Protein AF-A0A5S3YLE7-F1 (afdb_monomer_lite)

Foldseek 3Di:
DDDDPPPVVVVQVLQVQVVVQLLVVQLAADPVRARPVHVLSVLSVQAAEHEDADPVVCVVDVAWADLLRYIYGHPVNSCVQDVDSDDPDDDPSCVVVSVVSSVRSVCNVVVVNVPDPPPPPPDD

Secondary structure (DSSP, 8-state):
--PPPPHHHHHHHHHHHHHHHHHHHHHSB-TTSSBTTTHHHHHHTT--EEEE--HHHHTT-SSEEE-SS-EEEEHHHHHHH-S-S--SS--GGGHHHHHHHHHHHHHHHTTGGG-PPP-PPPP-

Radius of gyration: 16.99 Å; chains: 1; bounding box: 46×51×45 Å

Sequence (124 aa):
LGEKPPARLNEQLSWNLPLQKLRSYIIQSDDLGLPRFGILSVLARRTPFHLYDHKALVGLCSTAFTDGIQIFVNTEFFKSQIPSAHIERINSYHHSMILILLHELSHILFRHHTRMPPQAPPLL

Structure (mmCIF, N/CA/C/O backbone):
data_AF-A0A5S3YLE7-F1
#
_entry.id   AF-A0A5S3YLE7-F1
#
loop_
_atom_site.group_PDB
_atom_site.id
_atom_site.type_symbol
_atom_site.label_atom_id
_atom_site.label_alt_id
_atom_site.label_comp_id
_atom_site.label_asym_id
_atom_site.label_entity_id
_atom_site.label_seq_id
_atom_site.pdbx_PDB_ins_code
_atom_site.Cartn_x
_atom_site.Cartn_y
_atom_site.Cartn_z
_atom_site.occupancy
_atom_site.B_iso_or_equiv
_atom_site.auth_seq_id
_atom_site.auth_comp_id
_atom_site.auth_asym_id
_atom_site.auth_atom_id
_atom_site.pdbx_PD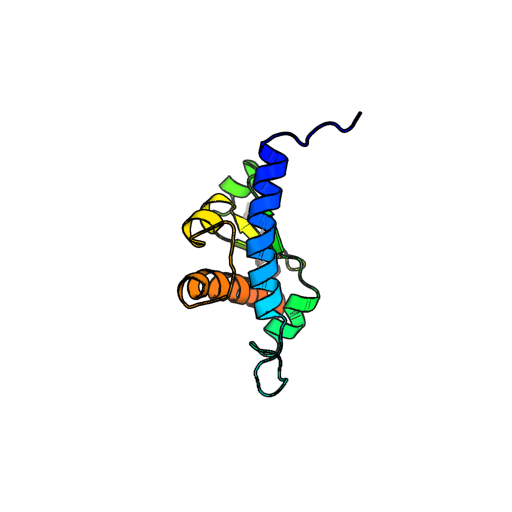B_model_num
ATOM 1 N N . LEU A 1 1 ? -33.601 16.209 -4.686 1.00 39.41 1 LEU A N 1
ATOM 2 C CA . LEU A 1 1 ? -33.220 16.454 -3.278 1.00 39.41 1 LEU A CA 1
ATOM 3 C C . LEU A 1 1 ? -31.967 15.634 -3.007 1.00 39.41 1 LEU A C 1
ATOM 5 O O . LEU A 1 1 ? -32.069 14.451 -2.730 1.00 39.41 1 LEU A O 1
ATOM 9 N N . GLY A 1 2 ? -30.795 16.217 -3.274 1.00 50.81 2 GLY A N 1
ATOM 10 C CA . GLY A 1 2 ? -29.515 15.540 -3.075 1.00 50.81 2 GLY A CA 1
ATOM 11 C C . GLY A 1 2 ? -29.149 15.611 -1.603 1.00 50.81 2 GLY A C 1
ATOM 12 O O . GLY A 1 2 ? -28.723 16.666 -1.136 1.00 50.81 2 GLY A O 1
ATOM 13 N N . GLU A 1 3 ? -29.368 14.526 -0.867 1.00 50.88 3 GLU A N 1
ATOM 14 C CA . GLU A 1 3 ? -28.863 14.430 0.497 1.00 50.88 3 GLU A CA 1
ATOM 15 C C . GLU A 1 3 ? -27.338 14.519 0.456 1.00 50.88 3 GLU A C 1
ATOM 17 O O . GLU A 1 3 ? -26.653 13.744 -0.216 1.00 50.88 3 GLU A O 1
ATOM 22 N N . LYS A 1 4 ? -26.803 15.528 1.143 1.00 52.09 4 LYS A N 1
ATOM 23 C CA . LYS A 1 4 ? -25.365 15.686 1.327 1.00 52.09 4 LYS A CA 1
ATOM 24 C C . LYS A 1 4 ? -24.887 14.455 2.109 1.00 52.09 4 LYS A C 1
ATOM 26 O O . LYS A 1 4 ? -25.477 14.176 3.155 1.00 52.09 4 LYS A O 1
ATOM 31 N N . PRO A 1 5 ? -23.853 13.725 1.649 1.00 55.84 5 PRO A N 1
ATOM 32 C CA . PRO A 1 5 ? -23.367 12.561 2.375 1.00 55.84 5 PRO A CA 1
ATOM 33 C C . PRO A 1 5 ? -23.035 12.969 3.814 1.00 55.84 5 PRO A C 1
ATOM 35 O O . PRO A 1 5 ? -22.500 14.071 4.013 1.00 55.84 5 PRO A O 1
ATOM 38 N N . PRO A 1 6 ? -23.340 12.132 4.818 1.00 65.12 6 PRO A N 1
ATOM 39 C CA . PRO A 1 6 ? -23.023 12.448 6.203 1.00 65.12 6 PRO A CA 1
ATOM 40 C C . PRO A 1 6 ? -21.523 12.743 6.332 1.00 65.12 6 PRO A C 1
ATOM 42 O O . PRO A 1 6 ? -20.706 12.156 5.625 1.00 65.12 6 PRO A O 1
ATOM 45 N N . ALA A 1 7 ? -21.149 13.663 7.227 1.00 62.69 7 ALA A N 1
ATOM 46 C CA . ALA A 1 7 ? -19.783 14.197 7.336 1.00 62.69 7 ALA A CA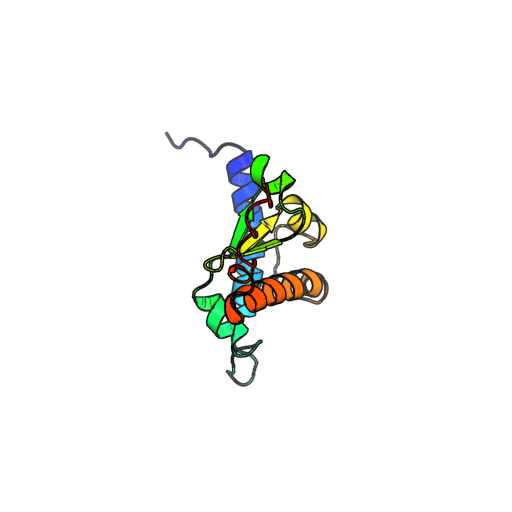 1
ATOM 47 C C . ALA A 1 7 ? -18.691 13.107 7.377 1.00 62.69 7 ALA A C 1
ATOM 49 O O . ALA A 1 7 ? -17.641 13.258 6.757 1.00 62.69 7 ALA A O 1
ATOM 50 N N . ARG A 1 8 ? -18.995 11.970 8.013 1.00 64.00 8 ARG A N 1
ATOM 51 C CA . ARG A 1 8 ? -18.127 10.788 8.095 1.00 64.00 8 ARG A CA 1
ATOM 52 C C . ARG A 1 8 ? -17.846 10.130 6.737 1.00 64.00 8 ARG A C 1
ATOM 54 O O . ARG A 1 8 ? -16.716 9.735 6.477 1.00 64.00 8 ARG A O 1
ATOM 61 N N . LEU A 1 9 ? -18.845 10.053 5.854 1.00 61.03 9 LEU A N 1
ATOM 62 C CA . LEU A 1 9 ? -18.674 9.539 4.489 1.00 61.03 9 LEU A CA 1
ATOM 63 C C . LEU A 1 9 ? -17.771 10.469 3.666 1.00 61.03 9 LEU A C 1
ATOM 65 O O . LEU A 1 9 ? -16.900 9.991 2.946 1.00 61.03 9 LEU A O 1
ATOM 69 N N . ASN A 1 10 ? -17.917 11.790 3.817 1.00 61.81 10 ASN A N 1
ATOM 70 C CA . ASN A 1 10 ? -17.057 12.758 3.124 1.00 61.81 10 ASN A CA 1
ATOM 71 C C . ASN A 1 10 ? -15.599 12.704 3.602 1.00 61.81 10 ASN A C 1
ATOM 73 O O . ASN A 1 10 ? -14.687 12.823 2.786 1.00 61.81 10 ASN A O 1
ATOM 77 N N . GLU A 1 11 ? -15.365 12.492 4.898 1.00 68.06 11 GLU A N 1
ATOM 78 C CA . GLU A 1 11 ? -14.013 12.325 5.439 1.00 68.06 11 GLU A CA 1
ATOM 79 C C . GLU A 1 11 ? -13.369 11.012 4.970 1.00 68.06 11 GLU A C 1
ATOM 81 O O . GLU A 1 11 ? -12.215 10.983 4.555 1.00 68.06 11 GLU A O 1
ATOM 86 N N . GLN A 1 12 ? -14.118 9.911 4.954 1.00 67.75 12 GLN A N 1
ATOM 87 C CA . GLN A 1 12 ? -13.589 8.643 4.456 1.00 67.75 12 GLN A CA 1
ATOM 88 C C . GLN A 1 12 ? -13.264 8.712 2.952 1.00 67.75 12 GLN A C 1
ATOM 90 O O . GLN A 1 12 ? -12.243 8.188 2.502 1.00 67.75 12 GLN A O 1
ATOM 95 N N . LEU A 1 13 ? -14.093 9.410 2.168 1.00 71.88 13 LEU A N 1
ATOM 96 C CA . LEU A 1 13 ? -13.833 9.673 0.750 1.00 71.88 13 LEU A CA 1
ATOM 97 C C . LEU A 1 13 ? -12.580 10.534 0.534 1.00 71.88 13 LEU A C 1
ATOM 99 O O . LEU A 1 13 ? -11.833 10.270 -0.410 1.00 71.88 13 LEU A O 1
ATOM 103 N N . SER A 1 14 ? -12.312 11.519 1.399 1.00 81.38 14 SER A N 1
ATOM 104 C CA . SER A 1 14 ? -11.138 12.388 1.253 1.00 81.38 14 SER A CA 1
ATOM 105 C C . SER A 1 14 ? -9.825 11.640 1.486 1.00 81.38 14 SER A C 1
ATOM 107 O O . SER A 1 14 ? -8.875 11.849 0.736 1.00 81.38 14 SER A O 1
ATOM 109 N N . TRP A 1 15 ? -9.779 10.703 2.438 1.00 89.81 15 TRP A N 1
ATOM 110 C CA . TRP A 1 15 ? -8.580 9.902 2.722 1.00 89.81 15 TRP A CA 1
ATOM 111 C C . TRP A 1 15 ? -8.378 8.710 1.778 1.00 89.81 15 TRP A C 1
ATOM 113 O O . TRP A 1 15 ? -7.246 8.257 1.587 1.00 89.81 15 TRP A O 1
ATOM 123 N N . ASN A 1 16 ? -9.435 8.258 1.097 1.00 89.81 16 ASN A N 1
ATOM 124 C CA . ASN A 1 16 ? -9.305 7.266 0.029 1.00 89.81 16 ASN A CA 1
ATOM 125 C C . ASN A 1 16 ? -8.476 7.790 -1.156 1.00 89.81 16 ASN A C 1
ATOM 127 O O . ASN A 1 16 ? -7.743 7.016 -1.770 1.00 89.81 16 ASN A O 1
ATOM 131 N N . LEU A 1 17 ? -8.544 9.088 -1.474 1.00 92.19 17 LEU A N 1
ATOM 132 C CA . LEU A 1 17 ? -7.790 9.678 -2.588 1.00 92.19 17 LEU A CA 1
ATOM 133 C C . LEU A 1 17 ? -6.262 9.523 -2.425 1.00 92.19 17 LEU A C 1
ATOM 135 O O . LEU A 1 17 ? -5.630 8.996 -3.345 1.00 92.19 17 LEU A O 1
ATOM 139 N N . PRO A 1 18 ? -5.645 9.903 -1.287 1.00 94.81 18 PRO A N 1
ATOM 140 C CA . PRO A 1 18 ? -4.254 9.581 -0.982 1.00 94.81 18 PRO A CA 1
ATOM 141 C C . PRO A 1 18 ? -3.908 8.102 -1.145 1.00 94.81 18 PRO A C 1
ATOM 143 O O . PRO A 1 18 ? -2.920 7.780 -1.803 1.00 94.81 18 PRO A O 1
ATOM 146 N N . LEU A 1 19 ? -4.726 7.195 -0.599 1.00 96.25 19 LEU A N 1
ATOM 147 C CA . LEU A 1 19 ? -4.464 5.758 -0.688 1.00 96.25 19 LEU A CA 1
ATOM 148 C C . LEU A 1 19 ? -4.455 5.284 -2.148 1.00 96.25 19 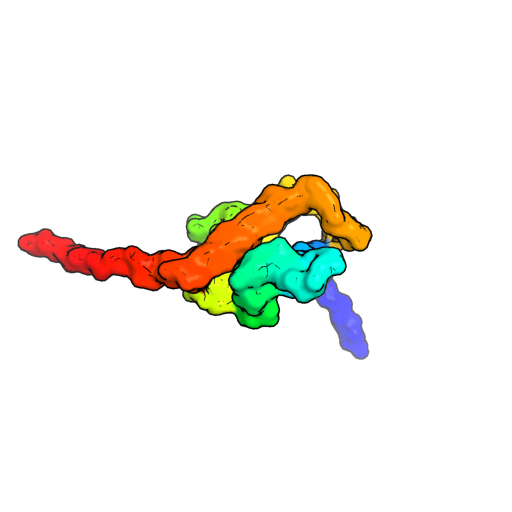LEU A C 1
ATOM 150 O O . LEU A 1 19 ? -3.553 4.553 -2.561 1.00 96.25 19 LEU A O 1
ATOM 154 N N . GLN A 1 20 ? -5.403 5.757 -2.960 1.00 95.38 20 GLN A N 1
ATOM 155 C CA . GLN A 1 20 ? -5.432 5.445 -4.389 1.00 95.38 20 GLN A CA 1
ATOM 156 C C . GLN A 1 20 ? -4.259 6.070 -5.155 1.00 95.38 20 GLN A C 1
ATOM 158 O O . GLN A 1 20 ? -3.761 5.452 -6.099 1.00 95.38 20 GLN A O 1
ATOM 163 N N . LYS A 1 21 ? -3.757 7.244 -4.748 1.00 95.81 21 LYS A N 1
ATOM 164 C CA . LYS A 1 21 ? -2.531 7.830 -5.320 1.00 95.81 21 LYS A CA 1
ATOM 165 C C . LYS A 1 21 ? -1.299 6.976 -5.019 1.00 95.81 21 LYS A C 1
ATOM 167 O O . LYS A 1 21 ? -0.518 6.714 -5.931 1.00 95.81 21 LYS A O 1
ATOM 172 N N . LEU A 1 22 ? -1.155 6.479 -3.789 1.00 97.25 22 LEU A N 1
ATOM 173 C CA . LEU A 1 22 ? -0.067 5.562 -3.427 1.00 97.25 22 LEU A CA 1
ATOM 174 C C . LEU A 1 22 ? -0.158 4.248 -4.206 1.00 97.25 22 LEU A C 1
ATOM 176 O O . LEU A 1 22 ? 0.832 3.805 -4.785 1.00 97.25 22 LEU A O 1
ATOM 180 N N . ARG A 1 23 ? -1.357 3.662 -4.302 1.00 97.19 23 ARG A N 1
ATOM 181 C CA . ARG A 1 23 ? -1.596 2.468 -5.125 1.00 97.19 23 ARG A CA 1
ATOM 182 C C . ARG A 1 23 ? -1.235 2.714 -6.591 1.00 97.19 23 ARG A C 1
ATOM 184 O O . ARG A 1 23 ? -0.556 1.893 -7.200 1.00 97.19 23 ARG A O 1
ATOM 191 N N . SER A 1 24 ? -1.647 3.851 -7.149 1.00 97.00 24 SER A N 1
ATOM 192 C CA . SER A 1 24 ? -1.337 4.224 -8.535 1.00 97.00 24 SER A CA 1
ATOM 193 C C . SER A 1 24 ? 0.169 4.343 -8.759 1.00 97.00 24 SER A C 1
ATOM 195 O O . SER A 1 24 ? 0.685 3.797 -9.729 1.00 97.00 24 SER A O 1
ATOM 197 N N . TYR A 1 25 ? 0.887 4.975 -7.828 1.00 96.88 25 TYR A N 1
ATOM 198 C CA . TYR A 1 25 ? 2.346 5.063 -7.865 1.00 96.88 25 TYR A CA 1
ATOM 199 C C . TYR A 1 25 ? 3.022 3.684 -7.837 1.00 96.88 25 TYR A C 1
ATOM 201 O O . TYR A 1 25 ? 3.959 3.446 -8.598 1.00 96.88 25 TYR A O 1
ATOM 209 N N . ILE A 1 26 ? 2.521 2.758 -7.010 1.00 98.00 26 ILE A N 1
ATOM 210 C CA . ILE A 1 26 ? 3.015 1.373 -6.944 1.00 98.00 26 ILE A CA 1
ATOM 211 C C . ILE A 1 26 ? 2.768 0.622 -8.261 1.00 98.00 26 ILE A C 1
ATOM 213 O O . ILE A 1 26 ? 3.620 -0.156 -8.684 1.00 98.00 26 ILE A O 1
ATOM 217 N N . ILE A 1 27 ? 1.625 0.834 -8.918 1.00 97.81 27 ILE A N 1
ATOM 218 C CA . ILE A 1 27 ? 1.235 0.141 -10.161 1.00 97.81 27 ILE A CA 1
ATOM 219 C C . ILE A 1 27 ? 2.025 0.618 -11.389 1.00 97.81 27 ILE A C 1
ATOM 221 O O . ILE A 1 27 ? 2.237 -0.163 -12.325 1.00 97.81 27 ILE A O 1
ATOM 225 N N . GLN A 1 28 ? 2.394 1.898 -11.411 1.00 96.38 28 GLN A N 1
ATOM 226 C CA . GLN A 1 28 ? 3.058 2.542 -12.542 1.00 96.38 28 GLN A CA 1
ATOM 227 C C . GLN A 1 28 ? 4.423 1.922 -12.855 1.00 96.38 28 GLN A C 1
ATOM 229 O O . GLN A 1 28 ? 5.074 1.314 -12.001 1.00 96.38 28 GLN A O 1
ATOM 234 N N . SER A 1 29 ? 4.861 2.102 -14.099 1.00 95.75 29 SER A N 1
ATOM 235 C CA . SER A 1 29 ? 6.224 1.774 -14.497 1.00 95.75 29 SER A CA 1
ATOM 236 C C . SER A 1 29 ? 7.238 2.798 -13.972 1.00 95.75 29 SER A C 1
ATOM 238 O O . SER A 1 29 ? 6.871 3.910 -13.577 1.00 95.75 29 SER A O 1
ATOM 240 N N . ASP A 1 30 ? 8.506 2.404 -13.944 1.00 92.88 30 ASP A N 1
ATOM 241 C CA . ASP A 1 30 ? 9.657 3.293 -13.827 1.00 92.88 30 ASP A CA 1
ATOM 242 C C . ASP A 1 30 ? 9.982 3.983 -15.167 1.00 92.88 30 ASP A C 1
ATOM 244 O O . ASP A 1 30 ? 9.260 3.833 -16.158 1.00 92.88 30 ASP A O 1
ATOM 248 N N . ASP A 1 31 ? 11.075 4.746 -15.191 1.00 93.81 31 ASP A N 1
ATOM 249 C CA . ASP A 1 31 ? 11.503 5.525 -16.360 1.00 93.81 31 ASP A CA 1
ATOM 250 C C . ASP A 1 31 ? 11.970 4.642 -17.537 1.00 93.81 31 ASP A C 1
ATOM 252 O O . ASP A 1 31 ? 12.070 5.119 -18.665 1.00 93.81 31 ASP A O 1
ATOM 256 N N . LEU A 1 32 ? 12.215 3.348 -17.298 1.00 94.44 32 LEU A N 1
ATOM 257 C CA . LEU A 1 32 ? 12.559 2.350 -18.316 1.00 94.44 32 LEU A CA 1
ATOM 258 C C . LEU A 1 32 ? 11.326 1.575 -18.812 1.00 94.44 32 LEU A C 1
ATOM 260 O O . LEU A 1 32 ? 11.448 0.664 -19.630 1.00 94.44 32 LEU A O 1
ATOM 264 N N . GLY A 1 33 ? 10.130 1.912 -18.321 1.00 94.81 33 GLY A N 1
ATOM 265 C CA . GLY A 1 33 ? 8.885 1.233 -18.669 1.00 94.81 33 GLY A CA 1
ATOM 266 C C . GLY A 1 33 ? 8.658 -0.085 -17.920 1.00 94.81 33 GLY A C 1
ATOM 267 O O . GLY A 1 33 ? 7.626 -0.729 -18.134 1.00 94.81 33 GLY A O 1
ATOM 268 N N . LEU A 1 34 ? 9.548 -0.468 -17.000 1.00 96.38 34 LEU A N 1
ATOM 269 C CA . LEU A 1 34 ? 9.421 -1.682 -16.196 1.00 96.38 34 LEU A CA 1
ATOM 270 C C . LEU A 1 34 ? 8.512 -1.441 -14.985 1.00 96.38 34 LEU A C 1
ATOM 272 O O . LEU A 1 34 ? 8.443 -0.322 -14.486 1.00 96.38 34 LEU A O 1
ATOM 276 N N . PRO A 1 35 ? 7.799 -2.457 -14.465 1.00 97.69 35 PRO A N 1
ATOM 277 C CA . PRO A 1 35 ? 7.005 -2.287 -13.250 1.00 97.69 35 PRO A CA 1
ATOM 278 C C . PRO A 1 35 ? 7.882 -1.796 -12.085 1.00 97.69 35 PRO A C 1
ATOM 280 O O . PRO A 1 35 ? 8.843 -2.474 -11.723 1.00 97.69 35 PRO A O 1
ATOM 283 N N . ARG A 1 36 ? 7.529 -0.652 -11.478 1.00 96.50 36 ARG A N 1
ATOM 284 C CA . ARG A 1 36 ? 8.366 0.078 -10.499 1.00 96.50 36 ARG A CA 1
ATOM 285 C C . ARG A 1 36 ? 8.898 -0.779 -9.347 1.00 96.50 36 ARG A C 1
ATOM 287 O O . ARG A 1 36 ? 10.005 -0.561 -8.873 1.00 96.50 36 ARG A O 1
ATOM 294 N N . PHE A 1 37 ? 8.106 -1.748 -8.899 1.00 97.38 37 PHE A N 1
ATOM 295 C CA . PHE A 1 37 ? 8.432 -2.701 -7.836 1.00 97.38 37 PHE A CA 1
ATOM 296 C C . PHE A 1 37 ? 8.323 -4.155 -8.328 1.00 97.38 37 PHE A C 1
ATOM 298 O O . PHE A 1 37 ? 7.922 -5.058 -7.589 1.00 97.38 37 PHE A O 1
ATOM 305 N N . GLY A 1 38 ? 8.635 -4.391 -9.607 1.00 96.81 38 GLY A N 1
ATOM 306 C CA . GLY A 1 38 ? 8.649 -5.715 -10.225 1.00 96.81 38 GLY A CA 1
ATOM 307 C C . GLY A 1 38 ? 7.307 -6.443 -10.111 1.00 96.81 38 GLY A C 1
ATOM 308 O O . GLY A 1 38 ? 6.247 -5.909 -10.446 1.00 96.81 38 GLY A O 1
ATOM 309 N N . ILE A 1 39 ? 7.339 -7.685 -9.621 1.00 97.31 39 ILE A N 1
ATOM 310 C CA . ILE A 1 39 ? 6.139 -8.525 -9.501 1.00 97.31 39 ILE A CA 1
ATOM 311 C C . ILE A 1 39 ? 5.081 -7.932 -8.556 1.00 97.31 39 ILE A C 1
ATOM 313 O O . ILE A 1 39 ? 3.886 -8.137 -8.773 1.00 97.31 39 ILE A O 1
ATOM 317 N N . LEU A 1 40 ? 5.484 -7.148 -7.549 1.00 97.94 40 LEU A N 1
ATOM 318 C CA . LEU A 1 40 ? 4.550 -6.525 -6.607 1.00 97.94 40 LEU A CA 1
ATOM 319 C C . LEU A 1 40 ? 3.719 -5.428 -7.284 1.00 97.94 40 LEU A C 1
ATOM 321 O O . LEU A 1 40 ? 2.517 -5.343 -7.040 1.00 97.94 40 LEU A O 1
ATOM 325 N N . SER A 1 41 ? 4.306 -4.660 -8.208 1.00 98.25 41 SER A N 1
ATOM 326 C CA . SER A 1 41 ? 3.563 -3.706 -9.047 1.00 98.25 41 SER A CA 1
ATOM 327 C C . SER A 1 41 ? 2.530 -4.401 -9.932 1.00 98.25 41 SER A C 1
ATOM 329 O O . SER A 1 41 ? 1.420 -3.899 -10.106 1.00 98.25 41 SER A O 1
ATOM 331 N N . VAL A 1 42 ? 2.869 -5.575 -10.478 1.00 97.50 42 VAL A N 1
ATOM 332 C CA . VAL A 1 42 ? 1.933 -6.384 -11.275 1.00 97.50 42 VAL A CA 1
ATOM 333 C C . VAL A 1 42 ? 0.793 -6.904 -10.402 1.00 97.50 42 VAL A C 1
ATOM 335 O O . VAL A 1 42 ? -0.366 -6.829 -10.807 1.00 97.50 42 VAL A O 1
ATOM 338 N N . LEU A 1 43 ? 1.097 -7.378 -9.193 1.00 97.56 43 LEU A N 1
ATOM 339 C CA . LEU A 1 43 ? 0.094 -7.852 -8.242 1.00 97.56 43 LEU A CA 1
ATOM 340 C C . LEU A 1 43 ? -0.860 -6.723 -7.815 1.00 97.56 43 LEU A C 1
ATOM 342 O O . LEU A 1 43 ? -2.076 -6.893 -7.880 1.00 97.56 43 LEU A O 1
ATOM 346 N N . ALA A 1 44 ? -0.327 -5.539 -7.503 1.00 98.00 44 ALA A N 1
ATOM 347 C CA . ALA A 1 44 ? -1.102 -4.369 -7.085 1.00 98.00 44 ALA A CA 1
ATOM 348 C C . ALA A 1 44 ? -2.174 -3.928 -8.102 1.00 98.00 44 ALA A C 1
ATOM 350 O O . ALA A 1 44 ? -3.212 -3.379 -7.716 1.00 98.00 44 ALA A O 1
ATOM 351 N N . ARG A 1 45 ? -1.981 -4.207 -9.404 1.00 97.25 45 ARG A N 1
ATOM 352 C CA . ARG A 1 45 ? -2.972 -3.903 -10.460 1.00 97.25 45 ARG A CA 1
ATOM 353 C C . ARG A 1 45 ? -4.333 -4.529 -10.179 1.00 97.25 45 ARG A C 1
ATOM 355 O O . ARG A 1 45 ? -5.351 -3.905 -10.462 1.00 97.25 45 ARG A O 1
ATOM 362 N N . ARG A 1 46 ? -4.341 -5.726 -9.589 1.00 95.44 46 ARG A N 1
ATOM 363 C CA . ARG A 1 46 ? -5.552 -6.498 -9.273 1.00 95.44 46 ARG A CA 1
ATOM 364 C C . ARG A 1 46 ? -5.870 -6.582 -7.781 1.00 95.44 46 ARG A C 1
ATOM 366 O O . ARG A 1 46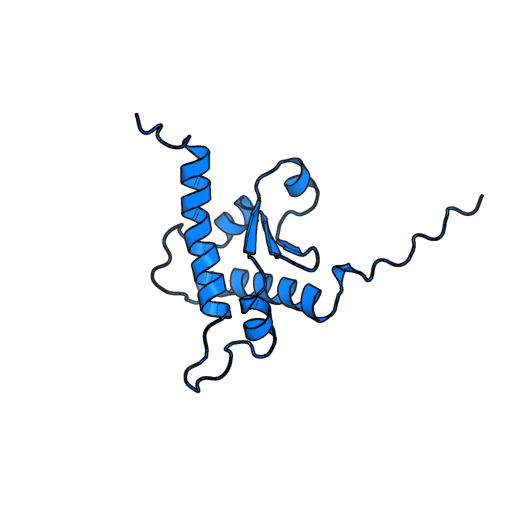 ? -6.867 -7.197 -7.437 1.00 95.44 46 ARG A O 1
ATOM 373 N N . THR A 1 47 ? -5.048 -5.986 -6.918 1.00 97.75 47 THR A N 1
ATOM 374 C CA . THR A 1 47 ? -5.258 -5.973 -5.464 1.00 97.75 47 THR A CA 1
ATOM 375 C C . THR A 1 47 ? -5.899 -4.643 -5.045 1.00 97.75 47 THR A C 1
ATOM 377 O O . THR A 1 47 ? -5.266 -3.589 -5.190 1.00 97.75 47 THR A O 1
ATOM 380 N N . PRO A 1 48 ? -7.148 -4.654 -4.550 1.00 97.56 48 PRO A N 1
ATOM 381 C CA . PRO A 1 48 ? -7.805 -3.476 -3.989 1.00 97.56 48 PRO A CA 1
ATOM 382 C C . PRO A 1 48 ? -7.189 -3.063 -2.651 1.00 97.56 48 PRO A C 1
ATOM 384 O O . PRO A 1 48 ? -6.828 -3.921 -1.844 1.00 97.56 48 PRO A O 1
ATOM 387 N N . PHE A 1 49 ? -7.050 -1.754 -2.419 1.00 97.69 49 PHE A N 1
ATOM 388 C CA . PHE A 1 49 ? -6.552 -1.198 -1.155 1.00 97.69 49 PHE A CA 1
ATOM 389 C C . PHE A 1 49 ? -7.676 -0.395 -0.497 1.00 97.69 49 PHE A C 1
ATOM 391 O O . PHE A 1 49 ? -8.285 0.455 -1.155 1.00 97.69 49 PHE A O 1
ATOM 398 N N . HIS A 1 50 ? -7.918 -0.638 0.789 1.00 95.38 50 HIS A N 1
ATOM 399 C CA . HIS A 1 50 ? -9.022 -0.053 1.544 1.00 95.38 50 HIS A CA 1
ATOM 400 C C . HIS A 1 50 ? -8.560 0.529 2.875 1.00 95.38 50 HIS A C 1
ATOM 402 O O . HIS A 1 50 ? -7.739 -0.066 3.568 1.00 95.38 50 HIS A O 1
ATOM 408 N N . LEU A 1 51 ? -9.154 1.659 3.258 1.00 95.12 51 LEU A N 1
ATOM 409 C CA . LEU A 1 51 ? -9.101 2.151 4.630 1.00 95.12 51 LEU A CA 1
ATOM 410 C C . LEU A 1 51 ? -10.226 1.517 5.453 1.00 95.12 51 LEU A C 1
ATOM 412 O O . LEU A 1 51 ? -11.360 1.424 4.976 1.00 95.12 51 LEU A O 1
ATOM 416 N N . TYR A 1 52 ? -9.930 1.120 6.691 1.00 92.31 52 TYR A N 1
ATOM 417 C CA . TYR A 1 52 ? -10.938 0.683 7.658 1.00 92.31 52 TYR A CA 1
ATOM 418 C C . TYR A 1 52 ? -10.880 1.497 8.950 1.00 92.31 52 TYR A C 1
ATOM 420 O O . TYR A 1 52 ? -9.811 1.902 9.408 1.00 92.31 52 TYR A O 1
ATOM 428 N N . ASP A 1 53 ? -12.043 1.725 9.551 1.00 91.19 53 ASP A N 1
ATOM 429 C CA . ASP A 1 53 ? -12.221 2.395 10.846 1.00 91.19 53 ASP A CA 1
ATOM 430 C C . ASP A 1 53 ? -13.229 1.649 11.749 1.00 91.19 53 ASP A C 1
ATOM 432 O O . ASP A 1 53 ? -13.579 2.104 12.840 1.00 91.19 53 ASP A O 1
ATOM 436 N N . HIS A 1 54 ? -13.717 0.484 11.306 1.00 88.00 54 HIS A N 1
ATOM 437 C CA . HIS A 1 54 ? -14.709 -0.287 12.045 1.00 88.00 54 HIS A CA 1
ATOM 438 C C . HIS A 1 54 ? -14.107 -0.864 13.332 1.00 88.00 54 HIS A C 1
ATOM 440 O O . HIS A 1 54 ? -13.090 -1.558 13.289 1.00 88.00 54 HIS A O 1
ATOM 446 N N . LYS A 1 55 ? -14.776 -0.653 14.474 1.00 86.12 55 LYS A N 1
ATOM 447 C CA . LYS A 1 55 ? -14.279 -1.030 15.814 1.00 86.12 55 LYS A CA 1
ATOM 448 C C . LYS A 1 55 ? -13.801 -2.483 15.908 1.00 86.12 55 LYS A C 1
ATOM 450 O O . LYS A 1 55 ? -12.760 -2.741 16.500 1.00 86.12 55 LYS A O 1
ATOM 455 N N . ALA A 1 56 ? -14.531 -3.412 15.289 1.00 83.94 56 ALA A N 1
ATOM 456 C CA . ALA A 1 56 ? -14.164 -4.830 15.289 1.00 83.94 56 ALA A CA 1
ATOM 457 C C . ALA A 1 56 ? -12.824 -5.113 14.582 1.00 83.94 56 ALA A C 1
ATOM 459 O O . ALA A 1 56 ? -12.093 -5.992 15.013 1.00 83.94 56 ALA A O 1
ATOM 460 N N . LEU A 1 57 ? -12.483 -4.360 13.529 1.00 83.12 57 LEU A N 1
ATOM 461 C CA . LEU A 1 57 ? -11.220 -4.518 12.797 1.00 83.12 57 LEU A CA 1
ATOM 462 C C . LEU A 1 57 ? -10.070 -3.777 13.481 1.00 83.12 57 LEU A C 1
ATOM 464 O O . LEU A 1 57 ? -8.948 -4.272 13.515 1.00 83.12 57 LEU A O 1
ATOM 468 N N . VAL A 1 58 ? -10.353 -2.613 14.074 1.00 87.62 58 VAL A N 1
ATOM 469 C CA . VAL A 1 58 ? -9.367 -1.838 14.846 1.00 87.62 58 VAL A CA 1
ATOM 470 C C . VAL A 1 58 ? -8.824 -2.645 16.031 1.00 87.62 58 VAL A C 1
ATOM 472 O O . VAL A 1 58 ? -7.643 -2.537 16.341 1.00 87.62 58 VAL A O 1
ATOM 475 N N . GLY A 1 59 ? -9.650 -3.489 16.658 1.00 82.75 59 GLY A N 1
ATOM 476 C CA . GLY A 1 59 ? -9.202 -4.390 17.725 1.00 82.75 59 GLY A CA 1
ATOM 477 C C . GLY A 1 59 ? -8.305 -5.546 17.261 1.00 82.75 59 GLY A C 1
ATOM 478 O O . GLY A 1 59 ? -7.628 -6.141 18.091 1.00 82.75 59 GLY A O 1
ATOM 479 N N . LEU A 1 60 ? -8.292 -5.866 15.962 1.00 84.88 60 LEU A N 1
ATOM 480 C CA . LEU A 1 60 ? -7.526 -6.985 15.398 1.00 84.88 60 LEU A CA 1
ATOM 481 C C . LEU A 1 60 ? -6.165 -6.549 14.854 1.00 84.88 60 LEU A C 1
ATOM 483 O O . LEU A 1 60 ? -5.183 -7.271 15.004 1.00 84.88 60 LEU A O 1
ATOM 487 N N . CYS A 1 61 ? -6.102 -5.383 14.210 1.00 90.56 61 CYS A N 1
ATOM 488 C CA . CYS A 1 61 ? -4.866 -4.845 13.658 1.00 90.56 61 CYS A CA 1
ATOM 489 C C . CYS A 1 61 ? -4.844 -3.314 13.764 1.00 90.56 61 CYS A C 1
ATOM 491 O O . CYS A 1 61 ? -5.832 -2.630 13.469 1.00 90.56 61 CYS A O 1
ATOM 493 N N . SER A 1 62 ? -3.696 -2.773 14.172 1.00 91.81 62 SER A N 1
ATOM 494 C CA . SER A 1 62 ? -3.462 -1.336 14.331 1.00 91.81 62 SER A CA 1
ATOM 495 C C . SER A 1 62 ? -2.762 -0.691 13.134 1.00 91.81 62 SER A C 1
ATOM 497 O O . SER A 1 62 ? -2.675 0.531 13.095 1.00 91.81 62 SER A O 1
ATOM 499 N N . THR A 1 63 ? -2.283 -1.472 12.161 1.00 94.94 63 THR A N 1
ATOM 500 C CA . THR A 1 63 ? -1.488 -0.985 11.023 1.00 94.94 63 THR A CA 1
ATOM 501 C C . THR A 1 63 ? -2.158 -1.310 9.689 1.00 94.94 63 THR A C 1
ATOM 503 O O . THR A 1 63 ? -2.998 -0.545 9.217 1.00 94.94 63 THR A O 1
ATOM 506 N N . ALA A 1 64 ? -1.800 -2.430 9.073 1.00 96.44 64 ALA A N 1
ATOM 507 C CA . ALA A 1 64 ? -2.360 -2.943 7.838 1.00 96.44 64 ALA A CA 1
ATOM 508 C C . ALA A 1 64 ? -2.358 -4.474 7.875 1.00 96.44 64 ALA A C 1
ATOM 510 O O . ALA A 1 64 ? -1.639 -5.083 8.664 1.00 96.44 64 ALA A O 1
ATOM 511 N N . PHE A 1 65 ? -3.201 -5.090 7.057 1.00 94.94 65 PHE A N 1
ATOM 512 C CA . PHE A 1 65 ? -3.212 -6.533 6.856 1.00 94.94 65 PHE A CA 1
ATOM 513 C C . PHE A 1 65 ? -3.801 -6.877 5.485 1.00 94.94 65 PHE A C 1
ATOM 515 O O . PHE A 1 65 ? -4.435 -6.046 4.825 1.00 94.94 65 PHE A O 1
ATOM 522 N N . THR A 1 66 ? -3.650 -8.132 5.076 1.00 94.69 66 THR A N 1
ATOM 523 C CA . THR A 1 66 ? -4.305 -8.692 3.893 1.00 94.69 66 THR A CA 1
ATOM 524 C C . THR A 1 66 ? -5.015 -10.003 4.208 1.00 94.69 66 THR A C 1
ATOM 526 O O . THR A 1 66 ? -4.565 -10.789 5.040 1.00 94.69 66 THR A O 1
ATOM 529 N N . ASP A 1 67 ? -6.112 -10.258 3.502 1.00 92.44 67 ASP A N 1
ATOM 530 C CA . ASP A 1 67 ? -6.814 -11.545 3.474 1.00 92.44 67 ASP A CA 1
ATOM 531 C C . ASP A 1 67 ? -6.379 -12.441 2.296 1.00 92.44 67 ASP A C 1
ATOM 533 O O . ASP A 1 67 ? -6.919 -13.530 2.111 1.00 92.44 67 ASP A O 1
ATOM 537 N N . GLY A 1 68 ? -5.407 -11.995 1.491 1.00 92.00 68 GLY A N 1
ATOM 538 C CA . GLY A 1 68 ? -4.977 -12.670 0.265 1.00 92.00 68 GLY A CA 1
ATOM 539 C C . GLY A 1 68 ? -5.611 -12.136 -1.022 1.00 92.00 68 GLY A C 1
ATOM 540 O O . GLY A 1 68 ? -5.114 -12.440 -2.107 1.00 92.00 68 GLY A O 1
ATOM 541 N N . ILE A 1 69 ? -6.666 -11.325 -0.927 1.00 94.25 69 ILE A N 1
ATOM 542 C CA . ILE A 1 69 ? -7.394 -10.750 -2.068 1.00 94.25 69 ILE A CA 1
ATOM 543 C C . ILE A 1 69 ? -7.189 -9.234 -2.113 1.00 94.25 69 ILE A C 1
ATOM 545 O O . ILE A 1 69 ? -6.932 -8.663 -3.178 1.00 94.25 69 ILE A O 1
ATOM 549 N N . GLN A 1 70 ? -7.252 -8.586 -0.954 1.00 96.25 70 GLN A N 1
ATOM 550 C CA . GLN A 1 70 ? -7.180 -7.138 -0.803 1.00 96.25 70 GLN A CA 1
ATOM 551 C C . GLN A 1 70 ? -6.318 -6.737 0.393 1.00 96.25 70 GLN A C 1
ATOM 553 O O . GLN A 1 70 ? -5.963 -7.555 1.244 1.00 96.25 70 GLN A O 1
ATOM 558 N N . ILE A 1 71 ? -5.942 -5.461 0.432 1.00 97.31 71 ILE A N 1
ATOM 559 C CA . ILE A 1 71 ? -5.166 -4.871 1.522 1.00 97.31 71 ILE A CA 1
ATOM 560 C C . ILE A 1 71 ? -6.059 -3.906 2.288 1.00 97.31 71 ILE A C 1
ATOM 562 O O . ILE A 1 71 ? -6.714 -3.042 1.701 1.00 97.31 71 ILE A O 1
ATOM 566 N N . PHE A 1 72 ? -6.049 -4.045 3.605 1.00 96.12 72 PHE A N 1
ATOM 567 C CA . PHE A 1 72 ? -6.763 -3.202 4.546 1.00 96.12 72 PHE A CA 1
ATOM 568 C C . PHE A 1 72 ? -5.754 -2.409 5.363 1.00 96.12 72 PHE A C 1
ATOM 570 O O . PHE A 1 72 ? -4.818 -2.979 5.914 1.00 96.12 72 PHE A O 1
ATOM 577 N N . VAL A 1 73 ? -5.954 -1.101 5.470 1.00 97.25 73 VAL A N 1
ATOM 578 C CA . VAL A 1 73 ? -5.100 -0.203 6.250 1.00 97.25 73 VAL A CA 1
ATOM 579 C C . VAL A 1 73 ? -5.954 0.518 7.282 1.00 97.25 73 VAL A C 1
ATOM 581 O O . VAL A 1 73 ? -7.021 1.048 6.964 1.00 97.25 73 VAL A O 1
ATOM 584 N N . ASN A 1 74 ? -5.497 0.537 8.529 1.00 95.44 74 ASN A N 1
ATOM 585 C CA . ASN A 1 74 ? -6.164 1.250 9.603 1.00 95.44 74 ASN A CA 1
ATOM 586 C C . ASN A 1 74 ? -6.171 2.753 9.286 1.00 95.44 74 ASN A C 1
ATOM 588 O O . ASN A 1 74 ? -5.130 3.338 8.986 1.00 95.44 74 ASN A O 1
ATOM 592 N N . THR A 1 75 ? -7.346 3.378 9.348 1.00 94.62 75 THR A N 1
ATOM 593 C CA . THR A 1 75 ? -7.535 4.778 8.938 1.00 94.62 75 THR A CA 1
ATOM 594 C C . THR A 1 75 ? -6.703 5.748 9.773 1.00 94.62 75 THR A C 1
ATOM 596 O O . THR A 1 75 ? -6.071 6.643 9.219 1.00 94.62 75 THR A O 1
ATOM 599 N N . GLU A 1 76 ? -6.655 5.568 11.092 1.00 93.50 76 GLU A N 1
ATOM 600 C CA . GLU A 1 76 ? -5.926 6.477 11.984 1.00 93.50 76 GLU A CA 1
ATOM 601 C C . GLU A 1 76 ? -4.414 6.280 11.864 1.00 93.50 76 GLU A C 1
ATOM 603 O O . GLU A 1 76 ? -3.655 7.249 11.805 1.00 93.50 76 GLU A O 1
ATOM 608 N N . PHE A 1 77 ? -3.972 5.032 11.706 1.00 95.06 77 PHE A N 1
ATOM 609 C CA . PHE A 1 77 ? -2.582 4.752 11.367 1.00 95.06 77 PHE A CA 1
ATOM 610 C C . PHE A 1 77 ? -2.186 5.394 10.035 1.00 95.06 77 PHE A C 1
ATOM 612 O O . PHE A 1 77 ? -1.157 6.061 9.959 1.00 95.06 77 PHE A O 1
ATOM 619 N N . PHE A 1 78 ? -3.015 5.262 8.999 1.00 95.94 78 PHE A N 1
ATOM 620 C CA . PHE A 1 78 ? -2.762 5.874 7.699 1.00 95.94 78 PHE A CA 1
ATOM 621 C C . PHE A 1 78 ? -2.624 7.395 7.809 1.00 95.94 78 PHE A C 1
ATOM 623 O O . PHE A 1 78 ? -1.642 7.956 7.324 1.00 95.94 78 PHE A O 1
ATOM 630 N N . LYS A 1 79 ? -3.548 8.055 8.517 1.00 93.50 79 LYS A N 1
ATOM 631 C CA . LYS A 1 79 ? -3.483 9.497 8.799 1.00 93.50 79 LYS A CA 1
ATOM 632 C C . LYS A 1 79 ? -2.212 9.886 9.561 1.00 93.50 79 LYS A C 1
ATOM 634 O O . LYS A 1 79 ? -1.652 10.939 9.289 1.00 93.50 79 LYS A O 1
ATOM 639 N N . SER A 1 80 ? -1.711 9.035 10.462 1.00 93.00 80 SER A N 1
ATOM 640 C CA . SER A 1 80 ? -0.450 9.293 11.182 1.00 93.00 80 SER A CA 1
ATOM 641 C C . SER A 1 80 ? 0.795 9.259 10.285 1.00 93.00 80 SER A C 1
ATOM 643 O O . SER A 1 80 ? 1.819 9.842 10.628 1.00 93.00 80 SER A O 1
ATOM 645 N N . GLN A 1 81 ? 0.721 8.561 9.147 1.00 93.31 81 GLN A N 1
ATOM 646 C CA . GLN A 1 81 ? 1.839 8.368 8.219 1.00 93.31 81 GLN A CA 1
ATOM 647 C C . GLN A 1 81 ? 1.761 9.281 6.991 1.00 93.31 81 GLN A C 1
ATOM 649 O O . GLN A 1 81 ? 2.759 9.459 6.298 1.00 93.31 81 GLN A O 1
ATOM 654 N N . ILE A 1 82 ? 0.584 9.836 6.692 1.00 93.25 82 ILE A N 1
ATOM 655 C CA . ILE A 1 82 ? 0.346 10.659 5.508 1.00 93.25 82 ILE A CA 1
ATOM 656 C C . ILE A 1 82 ? 0.087 12.106 5.939 1.00 93.25 82 ILE A C 1
ATOM 658 O O . ILE A 1 82 ? -0.945 12.376 6.548 1.00 93.25 82 ILE A O 1
ATOM 662 N N . PRO A 1 83 ? 0.969 13.061 5.581 1.00 86.88 83 PRO A N 1
ATOM 663 C CA . PRO A 1 83 ? 0.892 14.435 6.088 1.00 86.88 83 PRO A CA 1
ATOM 664 C C . PRO A 1 83 ? -0.395 15.192 5.735 1.00 86.88 83 PRO A C 1
ATOM 666 O O . PRO A 1 83 ? -0.743 16.162 6.402 1.00 86.88 83 PRO A O 1
ATOM 669 N N . SER A 1 84 ? -1.070 14.809 4.648 1.00 86.75 84 SER A N 1
ATOM 670 C CA . SER A 1 84 ? -2.240 15.519 4.131 1.00 86.75 84 SER A CA 1
ATOM 671 C C . SER A 1 84 ? -3.149 14.602 3.317 1.00 86.75 84 SER A C 1
ATOM 673 O O . SER A 1 84 ? -2.681 13.741 2.569 1.00 86.75 84 SER A O 1
ATOM 675 N N . ALA A 1 85 ? -4.458 14.865 3.373 1.00 84.06 85 ALA A N 1
ATOM 676 C CA . ALA A 1 85 ? -5.449 14.247 2.490 1.00 84.06 85 ALA A CA 1
ATOM 677 C C . ALA A 1 85 ? -5.290 14.674 1.012 1.00 84.06 85 ALA A C 1
ATOM 679 O O . ALA A 1 85 ? -5.967 14.152 0.126 1.00 84.06 85 ALA A O 1
ATOM 680 N N . HIS A 1 86 ? -4.382 15.610 0.721 1.00 87.56 86 HIS A N 1
ATOM 681 C CA . HIS A 1 86 ? -4.029 16.032 -0.625 1.00 87.56 86 HIS A CA 1
ATOM 682 C C . HIS A 1 86 ? -2.550 15.753 -0.918 1.00 87.56 86 HIS A C 1
ATOM 684 O O . HIS A 1 86 ? -1.667 16.454 -0.431 1.00 87.56 86 HIS A O 1
ATOM 690 N N . ILE A 1 87 ? -2.279 14.741 -1.749 1.00 88.94 87 ILE A N 1
ATOM 691 C CA . ILE A 1 87 ? -0.924 14.431 -2.227 1.00 88.94 87 ILE A CA 1
ATOM 692 C C . ILE A 1 87 ? -0.760 14.937 -3.660 1.00 88.94 87 ILE A C 1
ATOM 694 O O . ILE A 1 87 ? -1.282 14.314 -4.580 1.00 88.94 87 ILE A O 1
ATOM 698 N N . GLU A 1 88 ? -0.042 16.033 -3.891 1.00 87.12 88 GLU A N 1
ATOM 699 C CA . GLU A 1 88 ? 0.259 16.491 -5.260 1.00 87.12 88 GLU A CA 1
ATOM 700 C C . GLU A 1 88 ? 1.193 15.514 -5.984 1.00 87.12 88 GLU A C 1
ATOM 702 O O . GLU A 1 88 ? 0.916 15.087 -7.104 1.00 87.12 88 GLU A O 1
ATOM 707 N N . ARG A 1 89 ? 2.268 15.100 -5.302 1.00 90.19 89 ARG A N 1
ATOM 708 C CA . ARG A 1 89 ? 3.271 14.158 -5.804 1.00 90.19 89 ARG A CA 1
ATOM 709 C C . ARG A 1 89 ? 3.754 13.236 -4.686 1.00 90.19 89 ARG A C 1
ATOM 711 O O . ARG A 1 89 ? 3.982 13.680 -3.563 1.00 90.19 89 ARG A O 1
ATOM 718 N N . ILE A 1 90 ? 3.980 11.965 -5.022 1.00 91.62 90 ILE A N 1
ATOM 719 C CA . ILE A 1 90 ? 4.660 11.029 -4.122 1.00 91.62 90 ILE A CA 1
ATOM 720 C C . ILE A 1 90 ? 6.126 11.449 -3.951 1.00 91.62 90 ILE A C 1
ATOM 722 O O . ILE A 1 90 ? 6.861 11.626 -4.923 1.00 91.62 90 ILE A O 1
ATOM 726 N N . ASN A 1 91 ? 6.540 11.590 -2.699 1.00 90.69 91 ASN A N 1
ATOM 727 C CA . ASN A 1 91 ? 7.885 11.963 -2.261 1.00 90.69 91 ASN A CA 1
ATOM 728 C C . ASN A 1 91 ? 8.310 11.130 -1.033 1.00 90.69 91 ASN A C 1
ATOM 730 O O . ASN A 1 91 ? 7.559 10.258 -0.585 1.00 90.69 91 ASN A O 1
ATOM 734 N N . SER A 1 92 ? 9.477 11.443 -0.463 1.00 87.94 92 SER A N 1
ATOM 735 C CA . SER A 1 92 ? 10.076 10.723 0.668 1.00 87.94 92 SER A CA 1
ATOM 736 C C . SER A 1 92 ? 9.178 10.581 1.899 1.00 87.94 92 SER A C 1
ATOM 738 O O . SER A 1 92 ? 9.253 9.554 2.570 1.00 87.94 92 SER A O 1
ATOM 740 N N . TYR A 1 93 ? 8.279 11.533 2.169 1.00 88.88 93 TYR A N 1
ATOM 741 C CA . TYR A 1 93 ? 7.355 11.460 3.308 1.00 88.88 93 TYR A CA 1
ATOM 742 C C . TYR A 1 93 ? 6.344 10.312 3.204 1.00 88.88 93 TYR A C 1
ATOM 744 O O . TYR A 1 93 ? 5.755 9.925 4.203 1.00 88.88 93 TYR A O 1
ATOM 752 N N . HIS A 1 94 ? 6.157 9.739 2.015 1.00 93.50 94 HIS A N 1
ATOM 753 C CA . HIS A 1 94 ? 5.207 8.651 1.784 1.00 93.50 94 HIS A CA 1
ATOM 754 C C . HIS A 1 94 ? 5.875 7.269 1.762 1.00 93.50 94 HIS A C 1
ATOM 756 O O . HIS A 1 94 ? 5.189 6.253 1.635 1.00 93.50 94 HIS A O 1
ATOM 762 N N . HIS A 1 95 ? 7.211 7.208 1.843 1.00 92.69 95 HIS A N 1
ATOM 763 C CA . HIS A 1 95 ? 7.967 5.968 1.657 1.00 92.69 95 HIS A CA 1
ATOM 764 C C . HIS A 1 95 ? 7.636 4.905 2.709 1.00 92.69 95 HIS A C 1
ATOM 766 O O . HIS A 1 95 ? 7.559 3.730 2.358 1.00 92.69 95 HIS A O 1
ATOM 772 N N . SER A 1 96 ? 7.398 5.298 3.966 1.00 94.25 96 SER A N 1
ATOM 773 C CA . SER A 1 96 ? 7.010 4.357 5.027 1.00 94.25 96 SER A CA 1
ATOM 774 C C . SER A 1 96 ? 5.713 3.631 4.671 1.00 94.25 96 SER A C 1
ATOM 776 O O . SER A 1 96 ? 5.653 2.405 4.719 1.00 94.25 96 SER A O 1
ATOM 778 N N . MET A 1 97 ? 4.699 4.370 4.218 1.00 97.00 97 MET A N 1
ATOM 779 C CA . MET A 1 97 ? 3.423 3.786 3.818 1.00 97.00 97 MET A CA 1
ATOM 780 C C . MET A 1 97 ? 3.548 2.916 2.566 1.00 97.00 97 MET A C 1
ATOM 782 O O . MET A 1 97 ? 2.949 1.848 2.498 1.00 97.00 97 MET A O 1
ATOM 786 N N . ILE A 1 98 ? 4.364 3.324 1.590 1.00 97.31 98 ILE A N 1
ATOM 787 C CA . ILE A 1 98 ? 4.646 2.496 0.408 1.00 97.31 98 ILE A CA 1
ATOM 788 C C . ILE A 1 98 ? 5.289 1.172 0.824 1.00 97.31 98 ILE A C 1
ATOM 790 O O . ILE A 1 98 ? 4.864 0.122 0.350 1.00 97.31 98 ILE A O 1
ATOM 794 N N . LEU A 1 99 ? 6.264 1.204 1.735 1.00 97.31 99 LEU A N 1
ATOM 795 C CA . LEU A 1 99 ? 6.924 0.001 2.236 1.00 97.31 99 LEU A CA 1
ATOM 796 C C . LEU A 1 99 ? 5.931 -0.946 2.921 1.00 97.31 99 LEU A C 1
ATOM 798 O O . LEU A 1 99 ? 5.977 -2.147 2.670 1.00 97.31 99 LEU A O 1
ATOM 802 N N . ILE A 1 100 ? 5.000 -0.417 3.716 1.00 97.62 100 ILE A N 1
ATOM 803 C CA . ILE A 1 100 ? 3.946 -1.210 4.367 1.00 97.62 100 ILE A CA 1
ATOM 804 C C . ILE A 1 100 ? 3.005 -1.836 3.332 1.00 97.62 100 ILE A C 1
ATOM 806 O O . ILE A 1 100 ? 2.722 -3.027 3.389 1.00 97.62 100 ILE A O 1
ATOM 810 N N . LEU A 1 101 ? 2.565 -1.079 2.326 1.00 98.31 101 LEU A N 1
ATOM 811 C CA . LEU A 1 101 ? 1.708 -1.618 1.264 1.00 98.31 101 LEU A CA 1
ATOM 812 C C . LEU A 1 101 ? 2.421 -2.714 0.450 1.00 98.31 101 LEU A C 1
ATOM 814 O O . LEU A 1 101 ? 1.813 -3.725 0.100 1.00 98.31 101 LEU A O 1
ATOM 818 N N . LEU A 1 102 ? 3.718 -2.545 0.172 1.00 98.31 102 LEU A N 1
ATOM 819 C CA . LEU A 1 102 ? 4.543 -3.572 -0.473 1.00 98.31 102 LEU A CA 1
ATOM 820 C C . LEU A 1 102 ? 4.734 -4.805 0.424 1.00 98.31 102 LEU A C 1
ATOM 822 O O . LEU A 1 102 ? 4.734 -5.928 -0.083 1.00 98.31 102 LEU A O 1
ATOM 826 N N . HIS A 1 103 ? 4.855 -4.613 1.740 1.00 97.38 103 HIS A N 1
ATOM 827 C CA . HIS A 1 103 ? 4.919 -5.697 2.718 1.00 97.38 103 HIS A CA 1
ATOM 828 C C . HIS A 1 103 ? 3.645 -6.553 2.685 1.00 97.38 103 HIS A C 1
ATOM 830 O O . HIS A 1 103 ? 3.738 -7.769 2.515 1.00 97.38 103 HIS A O 1
ATOM 836 N N . GLU A 1 104 ? 2.463 -5.938 2.704 1.00 97.44 104 GLU A N 1
ATOM 837 C CA . GLU A 1 104 ? 1.194 -6.671 2.601 1.00 97.44 104 GLU A CA 1
ATOM 838 C C . GLU A 1 104 ? 1.032 -7.375 1.243 1.00 97.44 104 GLU A C 1
ATOM 840 O O . GLU A 1 104 ? 0.606 -8.529 1.173 1.00 97.44 104 GLU A O 1
ATOM 845 N N . LEU A 1 105 ? 1.462 -6.749 0.140 1.00 98.06 105 LEU A N 1
ATOM 846 C CA . LEU A 1 105 ? 1.502 -7.422 -1.167 1.00 98.06 105 LEU A CA 1
ATOM 847 C C . LEU A 1 105 ? 2.412 -8.659 -1.147 1.00 98.06 105 LEU A C 1
ATOM 849 O O . LEU A 1 105 ? 2.103 -9.658 -1.800 1.00 98.06 105 LEU A O 1
ATOM 853 N N . SER A 1 106 ? 3.513 -8.629 -0.391 1.00 97.19 106 SER A N 1
ATOM 854 C CA . SER A 1 106 ? 4.387 -9.794 -0.225 1.00 97.19 106 SER A CA 1
ATOM 855 C C . SER A 1 106 ? 3.678 -10.940 0.509 1.00 97.19 106 SER A C 1
ATOM 857 O O . SER A 1 106 ? 3.836 -12.102 0.133 1.00 97.19 106 SER A O 1
ATOM 859 N N . HIS A 1 107 ? 2.820 -10.635 1.490 1.00 95.06 107 HIS A N 1
ATOM 860 C CA . HIS A 1 107 ? 1.988 -11.635 2.163 1.00 95.06 107 HIS A CA 1
ATOM 861 C C . HIS A 1 107 ? 0.987 -12.303 1.217 1.00 95.06 107 HIS A C 1
ATOM 863 O O . HIS A 1 107 ? 0.744 -13.508 1.338 1.00 95.06 107 HIS A O 1
ATOM 869 N N . ILE A 1 108 ? 0.457 -11.567 0.237 1.00 95.00 108 ILE A N 1
ATOM 870 C CA . ILE A 1 108 ? -0.360 -12.144 -0.838 1.00 95.00 108 ILE A CA 1
ATOM 871 C C . ILE A 1 108 ? 0.506 -13.025 -1.743 1.00 95.00 108 ILE A C 1
ATOM 873 O O . ILE A 1 108 ? 0.175 -14.192 -1.964 1.00 95.00 108 ILE A O 1
ATOM 877 N N . LEU A 1 109 ? 1.633 -12.494 -2.232 1.00 94.38 109 LEU A N 1
ATOM 878 C CA . LEU A 1 109 ? 2.527 -13.187 -3.163 1.00 94.38 109 LEU A CA 1
ATOM 879 C C . LEU A 1 109 ? 2.987 -14.545 -2.616 1.00 94.38 109 LEU A C 1
ATOM 881 O O . LEU A 1 109 ? 2.948 -15.547 -3.326 1.00 94.38 109 LEU A O 1
ATOM 885 N N . PHE A 1 110 ? 3.380 -14.586 -1.344 1.00 90.62 110 PHE A N 1
ATOM 886 C CA . PHE A 1 110 ? 3.882 -15.795 -0.693 1.00 90.62 110 PHE A CA 1
ATOM 887 C C . PHE A 1 110 ? 2.800 -16.598 0.039 1.00 90.62 110 PHE A C 1
ATOM 889 O O . PHE A 1 110 ? 3.109 -17.616 0.663 1.00 90.62 110 PHE A O 1
ATOM 896 N N . ARG A 1 111 ? 1.529 -16.184 -0.053 1.00 84.19 111 ARG A N 1
ATOM 897 C CA . ARG A 1 111 ? 0.386 -16.816 0.624 1.00 84.19 111 ARG A CA 1
ATOM 898 C C . ARG A 1 111 ? 0.569 -16.943 2.140 1.00 84.19 111 ARG A C 1
ATOM 900 O O . ARG A 1 111 ? 0.209 -17.951 2.734 1.00 84.19 111 ARG A O 1
ATOM 907 N N . HIS A 1 112 ? 1.152 -15.938 2.789 1.00 80.12 112 HIS A N 1
ATOM 908 C CA . HIS A 1 112 ? 1.360 -15.971 4.241 1.00 80.12 112 HIS A CA 1
ATOM 909 C C . HIS A 1 112 ? 0.036 -15.998 5.020 1.00 80.12 112 HIS A C 1
ATOM 911 O O . HIS A 1 112 ? -0.036 -16.642 6.061 1.00 80.12 112 HIS A O 1
ATOM 917 N N . HIS A 1 113 ? -1.029 -15.423 4.458 1.00 67.00 113 HIS A N 1
ATOM 918 C CA . HIS A 1 113 ? -2.387 -15.476 5.007 1.00 67.00 113 HIS A CA 1
ATOM 919 C C . HIS A 1 113 ? -2.940 -16.907 5.175 1.00 67.00 113 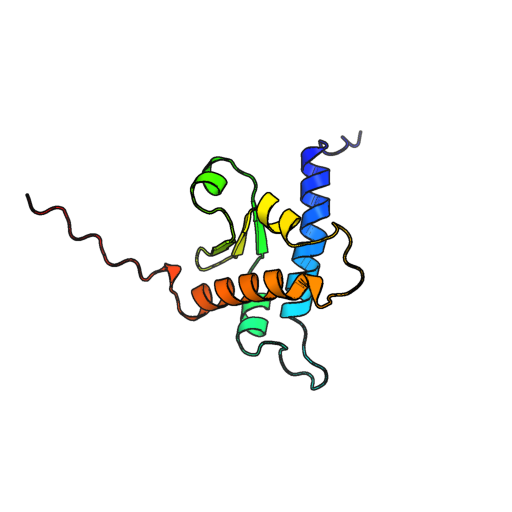HIS A C 1
ATOM 921 O O . HIS A 1 113 ? -3.779 -17.134 6.039 1.00 67.00 113 HIS A O 1
ATOM 927 N N . THR A 1 114 ? -2.459 -17.892 4.403 1.00 66.38 114 THR A N 1
ATOM 928 C CA . THR A 1 114 ? -2.908 -19.295 4.505 1.00 66.38 114 THR A CA 1
ATOM 929 C C . THR A 1 114 ? -1.978 -20.182 5.333 1.00 66.38 114 THR A C 1
ATOM 931 O O . THR A 1 114 ? -2.207 -21.385 5.406 1.00 66.38 114 THR A O 1
ATOM 934 N N . ARG A 1 115 ? -0.890 -19.646 5.903 1.00 59.47 115 ARG A N 1
ATOM 935 C CA . ARG A 1 115 ? 0.153 -20.449 6.573 1.00 59.47 115 ARG A CA 1
ATOM 936 C C . ARG A 1 115 ? -0.067 -20.654 8.074 1.00 59.47 115 ARG A C 1
ATOM 938 O O . ARG A 1 115 ? 0.841 -21.137 8.743 1.00 59.47 115 ARG A O 1
ATOM 945 N N . MET A 1 116 ? -1.246 -20.335 8.609 1.00 57.31 116 MET A N 1
ATOM 946 C CA . MET A 1 116 ? -1.602 -20.756 9.966 1.00 57.31 116 MET A CA 1
ATOM 947 C C . MET A 1 116 ? -1.630 -22.293 9.995 1.00 57.31 116 MET A C 1
ATOM 949 O O . MET A 1 116 ? -2.411 -22.882 9.242 1.00 57.31 116 MET A O 1
ATOM 953 N N . PRO A 1 117 ? -0.776 -22.965 10.792 1.00 52.69 117 PRO A N 1
ATOM 954 C CA . PRO A 1 117 ? -0.857 -24.412 10.927 1.00 52.69 117 PRO A CA 1
ATO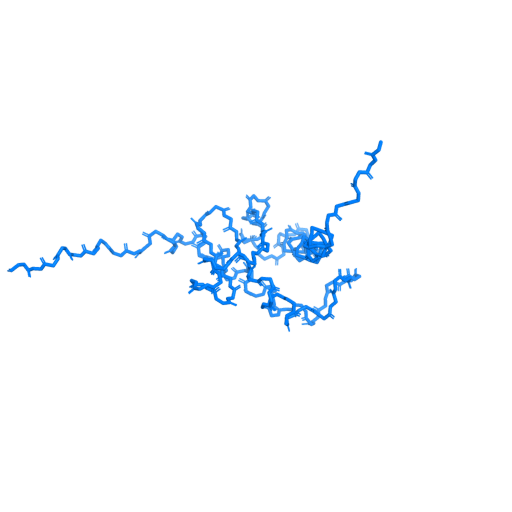M 955 C C . PRO A 1 117 ? -2.256 -24.780 11.441 1.00 52.69 117 PRO A C 1
ATOM 957 O O . PRO A 1 117 ? -2.856 -23.982 12.173 1.00 52.69 117 PRO A O 1
ATOM 960 N N . PRO A 1 118 ? -2.799 -25.960 11.084 1.00 53.59 118 PRO A N 1
ATOM 961 C CA . PRO A 1 118 ? -4.007 -26.439 11.735 1.00 53.59 118 PRO A CA 1
ATOM 962 C C . PRO A 1 118 ? -3.738 -26.409 13.239 1.00 53.59 118 PRO A C 1
ATOM 964 O O . PRO A 1 118 ? -2.741 -26.973 13.695 1.00 53.59 118 PRO A O 1
ATOM 967 N N . GLN A 1 119 ? -4.573 -25.695 13.999 1.00 57.03 119 GLN A N 1
ATOM 968 C CA . GLN A 1 119 ? -4.551 -25.807 15.451 1.00 57.03 119 GLN A CA 1
ATOM 969 C C . GLN A 1 119 ? -4.706 -27.296 15.747 1.00 57.03 119 GLN A C 1
ATOM 971 O O . GLN A 1 119 ? -5.749 -27.877 15.441 1.00 57.03 119 GLN A O 1
ATOM 976 N N . ALA A 1 120 ? -3.646 -27.935 16.249 1.00 59.50 120 ALA A N 1
ATOM 977 C CA . ALA A 1 120 ? -3.776 -29.281 16.769 1.00 59.50 120 ALA A CA 1
ATOM 978 C C . ALA A 1 120 ? -4.921 -29.228 17.795 1.00 59.50 120 ALA A C 1
ATOM 980 O O . ALA A 1 120 ? -4.920 -28.312 18.628 1.00 59.50 120 ALA A O 1
ATOM 981 N N . PRO A 1 121 ? -5.931 -30.111 17.700 1.00 60.94 121 PRO A N 1
ATOM 982 C CA . PRO A 1 121 ? -7.014 -30.105 18.668 1.00 60.94 121 PRO A CA 1
ATOM 983 C C . PRO A 1 121 ? -6.405 -30.251 20.070 1.00 60.94 121 PRO A C 1
ATOM 985 O O . PRO A 1 121 ? -5.392 -30.947 20.209 1.00 60.94 121 PRO A O 1
ATOM 988 N N . PRO A 1 122 ? -6.962 -29.580 21.095 1.00 61.31 122 PRO A N 1
ATOM 989 C CA . PRO A 1 122 ? -6.464 -29.728 22.453 1.00 61.31 122 PRO A CA 1
ATOM 990 C C . PRO A 1 122 ? -6.464 -31.219 22.794 1.00 61.31 122 PRO A C 1
ATOM 992 O O . PRO A 1 122 ? -7.480 -31.896 22.629 1.00 61.31 122 PRO A O 1
ATOM 995 N N . LEU A 1 123 ? -5.299 -31.736 23.187 1.00 66.38 123 LEU A N 1
ATOM 996 C CA . LEU A 1 123 ? -5.188 -33.093 23.705 1.00 66.38 123 LEU A CA 1
ATOM 997 C C . LEU A 1 123 ? -6.043 -33.149 24.978 1.00 66.38 123 LEU A C 1
ATOM 999 O O . LEU A 1 123 ? -5.795 -32.382 25.910 1.00 66.38 123 LEU A O 1
ATOM 1003 N N . LEU A 1 124 ? -7.089 -33.980 24.935 1.00 57.72 124 LEU A N 1
ATOM 1004 C CA . LEU A 1 124 ? -7.953 -34.315 26.070 1.00 57.72 124 LEU A CA 1
ATOM 1005 C C . LEU A 1 124 ? -7.181 -35.118 27.119 1.00 57.72 124 LEU A C 1
ATOM 1007 O O . LEU A 1 124 ? -6.368 -35.979 26.708 1.00 57.72 124 LEU A O 1
#

Organism: NCBI:txid151081

pLDDT: mean 86.68, std 14.51, range [39.41, 98.31]